Protein AF-A0A7W1N6S9-F1 (afdb_monomer_lite)

Sequence (145 aa):
MLAAGAATRYGGPKQVELLPAVLDALGRSQIAEVVVVAGAHPLEVTASGARLIQCAAWADGPGASLRCGLAALGEEISHALIVLADGPTLDPRAVDRLLDRAADGPVLAASYDGVRSHPVLLARSAWAAVPDEGGRAFEAELVDC

pLDDT: mean 89.79, std 9.09, range [53.91, 97.81]

Foldseek 3Di:
DEQADQCVVPPDSLLQVQQVLVLVQQVPAPDQAAEYEYHNDDHDDPDPRYHYDYQPCPVLAQLSSLLVRVVPDDPPDFKDWDDYSNCSVDHNVQVRQCVVCVVVDQWAFEDEPNHTDDGIMGGPVCSVVADSNGPVPDDHHYDYD

Radius of gyration: 14.04 Å; chains: 1; bounding box: 36×30×37 Å

Secondary structure (DSSP, 8-state):
-B--S--TTTTS-HHHHHHHHHHHHHHTSS-S-EEEEE-SS-----STTEEEEE-GGGGG-HHHHHHHHHHTS-TT--EEEE-BTT-TT--HHHHHHHHHTTTS-SEEEEEETTEEEEEEEEEHHHHTT--TT-GGGS--EEEE-

Structure (mmCIF, N/CA/C/O backbone):
data_AF-A0A7W1N6S9-F1
#
_entry.id   AF-A0A7W1N6S9-F1
#
loop_
_atom_site.group_PDB
_atom_site.id
_atom_site.type_symbol
_atom_site.label_atom_id
_atom_site.label_alt_id
_atom_site.label_comp_id
_atom_site.label_asym_id
_atom_site.label_entity_id
_atom_site.label_seq_id
_atom_site.pdbx_PDB_ins_code
_atom_site.Cartn_x
_atom_site.Cartn_y
_atom_site.Cartn_z
_atom_site.occupancy
_atom_site.B_iso_or_equiv
_atom_site.auth_seq_id
_atom_site.auth_comp_id
_atom_site.auth_asym_id
_atom_site.auth_atom_id
_atom_site.pdbx_PDB_model_num
ATOM 1 N N . MET A 1 1 ? 2.403 2.134 -1.609 1.00 79.44 1 MET A N 1
ATOM 2 C CA . MET A 1 1 ? 2.108 1.659 -2.979 1.00 79.44 1 MET A CA 1
ATOM 3 C C . MET A 1 1 ? 3.171 0.674 -3.441 1.00 79.44 1 MET A C 1
ATOM 5 O O . MET A 1 1 ? 4.356 0.971 -3.329 1.00 79.44 1 MET A O 1
ATOM 9 N N . LEU A 1 2 ? 2.761 -0.481 -3.969 1.00 80.69 2 LEU A N 1
ATOM 10 C CA . LEU A 1 2 ? 3.670 -1.504 -4.491 1.00 80.69 2 LEU A CA 1
ATOM 11 C C . LEU A 1 2 ? 3.771 -1.406 -6.016 1.00 80.69 2 LEU A C 1
ATOM 13 O O . LEU A 1 2 ? 2.768 -1.541 -6.716 1.00 80.69 2 LEU A O 1
ATOM 17 N N . ALA A 1 3 ? 4.988 -1.194 -6.516 1.00 75.56 3 ALA A N 1
ATOM 18 C CA . ALA A 1 3 ? 5.297 -1.088 -7.942 1.00 75.56 3 ALA A CA 1
ATOM 19 C C . ALA A 1 3 ? 6.458 -2.008 -8.371 1.00 75.56 3 ALA A C 1
ATOM 21 O O . ALA A 1 3 ? 6.901 -1.962 -9.514 1.00 75.56 3 ALA A O 1
ATOM 22 N N . ALA A 1 4 ? 6.943 -2.867 -7.474 1.00 67.38 4 ALA A N 1
ATOM 23 C CA . ALA A 1 4 ? 8.230 -3.544 -7.611 1.00 67.38 4 ALA A CA 1
ATOM 24 C C . ALA A 1 4 ? 8.266 -4.731 -8.598 1.00 67.38 4 ALA A C 1
ATOM 26 O O . ALA A 1 4 ? 9.344 -5.239 -8.901 1.00 67.38 4 ALA A O 1
ATOM 27 N N . GLY A 1 5 ? 7.111 -5.185 -9.098 1.00 72.81 5 GLY A N 1
ATOM 28 C CA . GLY A 1 5 ? 7.008 -6.375 -9.948 1.00 72.81 5 GLY A CA 1
ATOM 29 C C . GLY A 1 5 ? 7.612 -6.216 -11.351 1.00 72.81 5 GLY A C 1
ATOM 30 O O . GLY A 1 5 ? 7.589 -5.143 -11.947 1.00 72.81 5 GLY A O 1
ATOM 31 N N . ALA A 1 6 ? 8.079 -7.323 -11.933 1.00 69.94 6 ALA A N 1
ATOM 32 C CA . ALA A 1 6 ? 8.751 -7.333 -13.237 1.00 69.94 6 ALA A CA 1
ATOM 33 C C . ALA A 1 6 ? 7.840 -7.108 -14.463 1.00 69.94 6 ALA A C 1
ATOM 35 O O . ALA A 1 6 ? 8.353 -6.939 -15.566 1.00 69.94 6 ALA A O 1
ATOM 36 N N . ALA A 1 7 ? 6.509 -7.117 -14.292 1.00 69.62 7 ALA A N 1
ATOM 37 C CA . ALA A 1 7 ? 5.515 -6.930 -15.362 1.00 69.62 7 ALA A CA 1
ATOM 38 C C . ALA A 1 7 ? 5.696 -7.852 -16.595 1.00 69.62 7 ALA A C 1
ATOM 40 O O . ALA A 1 7 ? 5.284 -7.523 -17.704 1.00 69.62 7 ALA A O 1
ATOM 41 N N . THR A 1 8 ? 6.247 -9.054 -16.401 1.00 61.66 8 THR A N 1
ATOM 42 C CA . THR A 1 8 ? 6.678 -9.978 -17.474 1.00 61.66 8 THR A CA 1
ATOM 43 C C . THR A 1 8 ? 5.567 -10.441 -18.420 1.00 61.66 8 THR A C 1
ATOM 45 O O . THR A 1 8 ? 5.849 -10.833 -19.546 1.00 61.66 8 THR A O 1
ATOM 48 N N . ARG A 1 9 ? 4.298 -10.378 -17.996 1.00 63.72 9 ARG A N 1
ATOM 49 C CA . ARG A 1 9 ? 3.127 -10.720 -18.827 1.00 63.72 9 ARG A CA 1
ATOM 50 C C . ARG A 1 9 ? 2.588 -9.549 -19.655 1.00 63.72 9 ARG A C 1
ATOM 52 O O . ARG A 1 9 ? 1.716 -9.764 -20.485 1.00 63.72 9 ARG A O 1
ATOM 59 N N . TYR A 1 10 ? 3.061 -8.329 -19.404 1.00 53.91 10 TYR A N 1
ATOM 60 C CA . TYR A 1 10 ? 2.497 -7.093 -19.955 1.00 53.91 10 TYR A CA 1
ATOM 61 C C . TYR A 1 10 ? 3.348 -6.478 -21.079 1.00 53.91 10 TYR A C 1
ATOM 63 O O . TYR A 1 10 ? 3.008 -5.419 -21.589 1.00 53.91 10 TYR A O 1
ATOM 71 N N . GLY A 1 11 ? 4.457 -7.119 -21.467 1.00 57.19 11 GLY A N 1
ATOM 72 C CA . GLY A 1 11 ? 5.315 -6.658 -22.569 1.00 57.19 11 GLY A CA 1
ATOM 73 C C . GLY A 1 11 ? 6.159 -5.408 -22.275 1.00 57.19 11 GLY A C 1
ATOM 74 O O . GLY A 1 11 ? 6.946 -5.011 -23.126 1.00 57.19 11 GLY A O 1
ATOM 75 N N . GLY A 1 12 ? 6.039 -4.817 -21.080 1.00 64.88 12 GLY A N 1
ATOM 76 C CA . GLY A 1 12 ? 6.779 -3.633 -20.635 1.00 64.88 12 GLY A CA 1
ATOM 77 C C . GLY A 1 12 ? 6.441 -3.249 -19.185 1.00 64.88 12 GLY A C 1
ATOM 78 O O . GLY A 1 12 ? 5.535 -3.844 -18.588 1.00 64.88 12 GLY A O 1
ATOM 79 N N . PRO A 1 13 ? 7.160 -2.281 -18.583 1.00 72.81 13 PRO A N 1
ATOM 80 C CA . PRO A 1 13 ? 6.965 -1.872 -17.195 1.00 72.81 13 PRO A CA 1
ATOM 81 C C . PRO A 1 13 ? 5.698 -1.018 -17.048 1.00 72.81 13 PRO A C 1
ATOM 83 O O . PRO A 1 13 ? 5.768 0.204 -16.947 1.00 72.81 13 PRO A O 1
ATOM 86 N N . LYS A 1 14 ? 4.524 -1.660 -17.021 1.00 75.81 14 LYS A N 1
ATOM 87 C CA . LYS A 1 14 ? 3.207 -0.994 -16.936 1.00 75.81 14 LYS A CA 1
ATOM 88 C C . LYS A 1 14 ? 3.086 0.032 -15.802 1.00 75.81 14 LYS A C 1
ATOM 90 O O . LYS A 1 14 ? 2.292 0.960 -15.886 1.00 75.81 14 LYS A O 1
ATOM 95 N N . GLN A 1 15 ? 3.880 -0.116 -14.744 1.00 76.31 15 GLN A N 1
ATOM 96 C CA . GLN A 1 15 ? 3.932 0.827 -13.633 1.00 76.31 15 GLN A CA 1
ATOM 97 C C . GLN A 1 15 ? 4.397 2.217 -14.073 1.00 76.31 15 GLN A C 1
ATOM 99 O O . GLN A 1 15 ? 3.928 3.190 -13.506 1.00 76.31 15 GLN A O 1
ATOM 104 N N . VAL A 1 16 ? 5.263 2.334 -15.083 1.00 78.94 16 VAL A N 1
ATOM 105 C CA . VAL A 1 16 ? 5.720 3.638 -15.598 1.00 78.94 16 VAL A CA 1
ATOM 106 C C . VAL A 1 16 ? 4.544 4.450 -16.147 1.00 78.94 16 VAL A C 1
ATOM 108 O O . VAL A 1 16 ? 4.466 5.653 -15.919 1.00 78.94 16 VAL A O 1
ATOM 111 N N . GLU A 1 17 ? 3.602 3.792 -16.821 1.00 83.38 17 GLU A N 1
ATOM 112 C CA . GLU A 1 17 ? 2.447 4.452 -17.439 1.00 83.38 17 GLU A CA 1
ATOM 113 C C . GLU A 1 17 ? 1.299 4.688 -16.451 1.00 83.38 17 GLU A C 1
ATOM 115 O O . GLU A 1 17 ? 0.628 5.716 -16.508 1.00 83.38 17 GLU A O 1
ATOM 120 N N . LEU A 1 18 ? 1.056 3.737 -15.543 1.00 86.88 18 LEU A N 1
ATOM 121 C CA . LEU A 1 18 ? -0.132 3.739 -14.682 1.00 86.88 18 LEU A CA 1
ATOM 122 C C . LEU A 1 18 ? 0.076 4.479 -13.353 1.00 86.88 18 LEU A C 1
ATOM 124 O O . LEU A 1 18 ? -0.884 5.001 -12.782 1.00 86.88 18 LEU A O 1
ATOM 128 N N . LEU A 1 19 ? 1.321 4.574 -12.877 1.00 88.44 19 LEU A N 1
ATOM 129 C CA . LEU A 1 19 ? 1.666 5.202 -11.601 1.00 88.44 19 LEU A CA 1
ATOM 130 C C . LEU A 1 19 ? 1.156 6.648 -11.459 1.00 88.44 19 LEU A C 1
ATOM 132 O O . LEU A 1 19 ? 0.610 6.950 -10.396 1.00 88.44 19 LEU A O 1
ATOM 136 N N . PRO A 1 20 ? 1.256 7.539 -12.471 1.00 89.75 20 PRO A N 1
ATOM 137 C CA . PRO A 1 20 ? 0.751 8.906 -12.344 1.00 89.75 20 PRO A CA 1
ATOM 138 C C . PRO A 1 20 ? -0.745 8.981 -12.014 1.00 89.75 20 PRO A C 1
ATOM 140 O O . PRO A 1 20 ? -1.135 9.757 -11.146 1.00 89.75 20 PRO A O 1
ATOM 143 N N . ALA A 1 21 ? -1.579 8.143 -12.641 1.00 90.25 21 ALA A N 1
ATOM 144 C CA . ALA A 1 21 ? -3.021 8.125 -12.384 1.00 90.25 21 ALA A CA 1
ATOM 145 C C . ALA A 1 21 ? -3.347 7.641 -10.961 1.00 90.25 21 ALA A C 1
ATOM 147 O O . ALA A 1 21 ? -4.220 8.194 -10.293 1.00 90.25 21 ALA A O 1
ATOM 148 N N . VAL A 1 22 ? -2.610 6.640 -10.468 1.00 91.88 22 VAL A N 1
ATOM 149 C CA . VAL A 1 22 ? -2.762 6.140 -9.093 1.00 91.88 22 VAL A CA 1
ATOM 150 C C . VAL A 1 22 ? -2.321 7.194 -8.073 1.00 91.88 22 VAL A C 1
ATOM 152 O O . VAL A 1 22 ? -2.993 7.390 -7.063 1.00 91.88 22 VAL A O 1
ATOM 155 N N . LEU A 1 23 ? -1.218 7.902 -8.334 1.00 92.31 23 LEU A N 1
ATOM 156 C CA . LEU A 1 23 ? -0.747 8.995 -7.479 1.00 92.31 23 LEU A CA 1
ATOM 157 C C . LEU A 1 23 ? -1.737 10.164 -7.437 1.00 92.31 23 LEU A C 1
ATOM 159 O O . LEU A 1 23 ? -1.991 10.689 -6.357 1.00 92.31 23 LEU A O 1
ATOM 163 N N . ASP A 1 24 ? -2.334 10.533 -8.573 1.00 92.19 24 ASP A N 1
ATOM 164 C CA . ASP A 1 24 ? -3.386 11.555 -8.633 1.00 92.19 24 ASP A CA 1
ATOM 165 C C . ASP A 1 24 ? -4.640 11.143 -7.842 1.00 92.19 24 ASP A C 1
ATOM 167 O O . ASP A 1 24 ? -5.227 11.948 -7.120 1.00 92.19 24 ASP A O 1
ATOM 171 N N . ALA A 1 25 ? -5.045 9.871 -7.909 1.00 93.00 25 ALA A N 1
ATOM 172 C CA . ALA A 1 25 ? -6.121 9.354 -7.064 1.00 93.00 25 ALA A CA 1
ATOM 173 C C . ALA A 1 25 ? -5.789 9.462 -5.567 1.00 93.00 25 ALA A C 1
ATOM 175 O O . ALA A 1 25 ? -6.593 9.981 -4.796 1.00 93.00 25 ALA A O 1
ATOM 176 N N . LEU A 1 26 ? -4.588 9.053 -5.157 1.00 93.56 26 LEU A N 1
ATOM 177 C CA . LEU A 1 26 ? -4.155 9.174 -3.764 1.00 93.56 26 LEU A CA 1
ATOM 178 C C . LEU A 1 26 ? -4.084 10.633 -3.294 1.00 93.56 26 LEU A C 1
ATOM 180 O O . LEU A 1 26 ? -4.516 10.923 -2.183 1.00 93.56 26 LEU A O 1
ATOM 184 N N . GLY A 1 27 ? -3.617 11.557 -4.137 1.00 92.94 27 GLY A N 1
ATOM 185 C CA . GLY A 1 27 ? -3.554 12.988 -3.817 1.00 92.94 27 GLY A CA 1
ATOM 186 C C . GLY A 1 27 ? -4.919 13.656 -3.607 1.00 92.94 27 GLY A C 1
ATOM 187 O O . GLY A 1 27 ? -4.984 14.759 -3.073 1.00 92.94 27 GLY A O 1
ATOM 188 N N . ARG A 1 28 ? -6.012 12.990 -4.003 1.00 94.00 28 ARG A N 1
ATOM 189 C CA . ARG A 1 28 ? -7.403 13.425 -3.790 1.00 94.00 28 ARG A CA 1
ATOM 190 C C . ARG A 1 28 ? -8.073 12.748 -2.587 1.00 94.00 28 ARG A C 1
ATOM 192 O O . ARG A 1 28 ? -9.274 12.922 -2.407 1.00 94.00 28 ARG A O 1
ATOM 199 N N . SER A 1 29 ? -7.322 11.971 -1.807 1.00 94.62 29 SER A N 1
ATOM 200 C CA . SER A 1 29 ? -7.784 11.273 -0.599 1.00 94.62 29 SER A CA 1
ATOM 201 C C . SER A 1 29 ? -7.184 11.887 0.670 1.00 94.62 29 SER A C 1
ATOM 203 O O . SER A 1 29 ? -6.336 12.776 0.603 1.00 94.62 29 SER A O 1
ATOM 205 N N . GLN A 1 30 ? -7.575 11.374 1.835 1.00 94.06 30 GLN A N 1
ATOM 206 C CA . GLN A 1 30 ? -7.057 11.776 3.147 1.00 94.06 30 GLN A CA 1
ATOM 207 C C . GLN A 1 30 ? -5.668 11.187 3.482 1.00 94.06 30 GLN A C 1
ATOM 209 O O . GLN A 1 30 ? -5.215 11.276 4.625 1.00 94.06 30 GLN A O 1
ATOM 214 N N . ILE A 1 31 ? -4.979 10.553 2.524 1.00 93.12 31 ILE A N 1
ATOM 215 C CA . ILE A 1 31 ? -3.676 9.927 2.772 1.00 93.12 31 ILE A CA 1
ATOM 216 C C . ILE A 1 31 ? -2.605 10.976 3.118 1.00 93.12 31 ILE A C 1
ATOM 218 O O . ILE A 1 31 ? -2.431 11.973 2.422 1.00 93.12 31 ILE A O 1
ATOM 222 N N . ALA A 1 32 ? -1.864 10.739 4.203 1.00 89.88 32 ALA A N 1
ATOM 223 C CA . ALA A 1 32 ? -0.880 11.696 4.7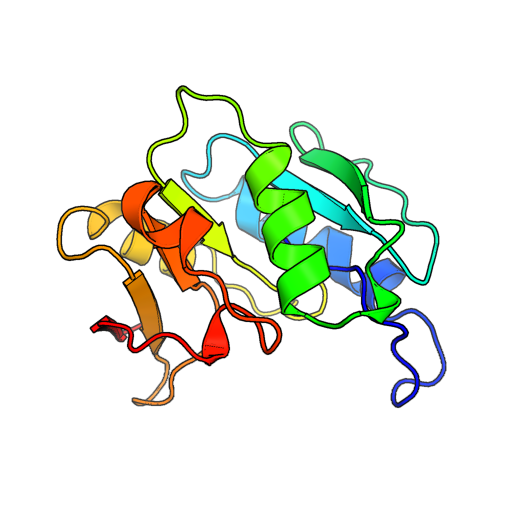10 1.00 89.88 32 ALA A CA 1
ATOM 224 C C . ALA A 1 32 ? 0.463 11.644 3.962 1.00 89.88 32 ALA A C 1
ATOM 226 O O . ALA A 1 32 ? 1.066 12.678 3.683 1.00 89.88 32 ALA A O 1
ATOM 227 N N . GLU A 1 33 ? 0.939 10.440 3.637 1.00 92.12 33 GLU A N 1
ATOM 228 C CA . GLU A 1 33 ? 2.166 10.230 2.870 1.00 92.12 33 GLU A CA 1
ATOM 229 C C . GLU A 1 33 ? 2.001 9.069 1.888 1.00 92.12 33 GLU A C 1
ATOM 231 O O . GLU A 1 33 ? 1.247 8.121 2.128 1.00 92.12 33 GLU A O 1
ATOM 236 N N . VAL A 1 34 ? 2.746 9.114 0.782 1.00 94.94 34 VAL A N 1
ATOM 237 C CA . VAL A 1 34 ? 2.781 8.017 -0.188 1.00 94.94 34 VAL A CA 1
ATOM 238 C C . VAL A 1 34 ? 4.210 7.524 -0.351 1.00 94.94 34 VAL A C 1
ATOM 240 O O . VAL A 1 34 ? 5.073 8.237 -0.850 1.00 94.94 34 VAL A O 1
ATOM 243 N N . VAL A 1 35 ? 4.456 6.260 -0.006 1.00 95.69 35 VAL A N 1
ATOM 244 C CA . VAL A 1 35 ? 5.706 5.567 -0.348 1.00 95.69 35 VAL A CA 1
ATOM 245 C C . VAL A 1 35 ? 5.477 4.677 -1.568 1.00 95.69 35 VAL A C 1
ATOM 247 O O . VAL A 1 35 ? 4.620 3.786 -1.552 1.00 95.69 35 VAL A O 1
ATOM 250 N N . VAL A 1 36 ? 6.240 4.912 -2.634 1.00 95.19 36 VAL A N 1
ATOM 251 C CA . VAL A 1 36 ? 6.274 4.091 -3.849 1.00 95.19 36 VAL A CA 1
ATOM 252 C C . VAL A 1 36 ? 7.458 3.140 -3.755 1.00 95.19 36 VAL A C 1
ATOM 254 O O . VAL A 1 36 ? 8.605 3.575 -3.684 1.00 95.19 36 VAL A O 1
ATOM 257 N N . VAL A 1 37 ? 7.186 1.837 -3.771 1.00 95.19 37 VAL A N 1
ATOM 258 C CA . VAL A 1 37 ? 8.228 0.804 -3.740 1.00 95.19 37 VAL A CA 1
ATOM 259 C C . VAL A 1 37 ? 8.524 0.332 -5.158 1.00 95.19 37 VAL A C 1
ATOM 261 O O . VAL A 1 37 ? 7.710 -0.375 -5.757 1.00 95.19 37 VAL A O 1
ATOM 264 N N . ALA A 1 38 ? 9.687 0.709 -5.680 1.00 92.81 38 ALA A N 1
ATOM 265 C CA . ALA A 1 38 ? 10.228 0.219 -6.942 1.00 92.81 38 ALA A CA 1
ATOM 266 C C . ALA A 1 38 ? 11.131 -1.008 -6.734 1.00 92.81 38 ALA A C 1
ATOM 268 O O . ALA A 1 38 ? 11.594 -1.281 -5.626 1.00 92.81 38 ALA A O 1
ATOM 269 N N . GLY A 1 39 ? 11.363 -1.755 -7.810 1.00 91.31 39 GLY A N 1
ATOM 270 C CA . GLY A 1 39 ? 12.132 -2.999 -7.791 1.00 91.31 39 GLY A CA 1
ATOM 271 C C . GLY A 1 39 ? 12.695 -3.306 -9.169 1.00 91.31 39 GLY A C 1
ATOM 272 O O . GLY A 1 39 ? 13.720 -2.757 -9.552 1.00 91.31 39 GLY A O 1
ATOM 273 N N . ALA A 1 40 ? 12.004 -4.151 -9.934 1.00 86.62 40 ALA A N 1
ATOM 274 C CA . ALA A 1 40 ? 12.488 -4.644 -11.225 1.00 86.62 40 ALA A CA 1
ATOM 275 C C . ALA A 1 40 ? 12.826 -3.557 -12.262 1.00 86.62 40 ALA A C 1
ATOM 277 O O . ALA A 1 40 ? 13.660 -3.789 -13.134 1.00 86.62 40 ALA A O 1
ATOM 278 N N . HIS A 1 41 ? 12.175 -2.396 -12.180 1.00 84.81 41 HIS A N 1
ATOM 279 C CA . HIS A 1 41 ? 12.339 -1.299 -13.129 1.00 84.81 41 HIS A CA 1
ATOM 280 C C . HIS A 1 41 ? 12.553 0.023 -12.389 1.00 84.81 41 HIS A C 1
ATOM 282 O O . HIS A 1 41 ? 11.923 0.238 -11.344 1.00 84.81 41 HIS A O 1
ATOM 288 N N . PRO A 1 42 ? 13.400 0.924 -12.920 1.00 82.12 42 PRO A N 1
ATOM 289 C CA . PRO A 1 42 ? 13.477 2.285 -12.415 1.00 82.12 42 PRO A CA 1
ATOM 290 C C . PRO A 1 42 ? 12.137 2.989 -12.645 1.00 82.12 42 PRO A C 1
ATOM 292 O O . PRO A 1 42 ? 11.490 2.798 -13.674 1.00 82.12 42 PRO A O 1
ATOM 295 N N . LEU A 1 43 ? 11.727 3.800 -11.675 1.00 86.00 43 LEU A N 1
ATOM 296 C CA . LEU A 1 43 ? 10.527 4.627 -11.751 1.00 86.00 43 LEU A CA 1
ATOM 297 C C . LEU A 1 43 ? 10.918 6.071 -11.468 1.00 86.00 43 LEU A C 1
ATOM 299 O O . LEU A 1 43 ? 11.840 6.325 -10.694 1.00 86.00 43 LEU A O 1
ATOM 303 N N . GLU A 1 44 ? 10.176 7.002 -12.049 1.00 84.38 44 GLU A N 1
ATOM 304 C CA . GLU A 1 44 ? 10.236 8.410 -11.685 1.00 84.38 44 GLU A CA 1
ATOM 305 C C . GLU A 1 44 ? 8.924 8.795 -11.009 1.00 84.38 44 GLU A C 1
ATOM 307 O O . GLU A 1 44 ? 7.837 8.442 -11.466 1.00 84.38 44 GLU A O 1
ATOM 312 N N . VAL A 1 45 ? 9.032 9.499 -9.885 1.00 83.38 45 VAL A N 1
ATOM 313 C CA . VAL A 1 45 ? 7.888 10.007 -9.131 1.00 83.38 45 VAL A CA 1
ATOM 314 C C . VAL A 1 45 ? 8.028 11.517 -9.080 1.00 83.38 45 VAL A C 1
ATOM 316 O O . VAL A 1 45 ? 8.905 12.042 -8.401 1.00 83.38 45 VAL A O 1
ATOM 319 N N . THR A 1 46 ? 7.178 12.209 -9.833 1.00 73.56 46 THR A N 1
ATOM 320 C CA . THR A 1 46 ? 7.169 13.677 -9.929 1.00 73.56 46 THR A CA 1
ATOM 321 C C . THR A 1 46 ? 6.041 14.314 -9.117 1.00 73.56 46 THR A C 1
ATOM 323 O O . THR A 1 46 ? 6.018 15.531 -8.946 1.00 73.56 46 THR A O 1
ATOM 326 N N . ALA A 1 47 ? 5.115 13.505 -8.591 1.00 73.06 47 ALA A N 1
ATOM 327 C CA . ALA A 1 47 ? 4.018 13.976 -7.757 1.00 73.06 47 ALA A CA 1
ATOM 328 C C . ALA A 1 47 ? 4.532 14.466 -6.393 1.00 73.06 47 ALA A C 1
ATOM 330 O O . ALA A 1 47 ? 5.263 13.760 -5.694 1.00 73.06 47 ALA A O 1
ATOM 331 N N . SER A 1 48 ? 4.112 15.668 -5.995 1.00 66.69 48 SER A N 1
ATOM 332 C CA . SER A 1 48 ? 4.428 16.235 -4.683 1.00 66.69 48 SER A CA 1
ATOM 333 C C . SER A 1 48 ? 3.874 15.354 -3.561 1.00 66.69 48 SER A C 1
ATOM 335 O O . SER A 1 48 ? 2.697 15.006 -3.583 1.00 66.69 48 SER A O 1
ATOM 337 N N . GLY A 1 49 ? 4.703 15.025 -2.567 1.00 75.94 49 GLY A N 1
ATOM 338 C CA . GLY A 1 49 ? 4.289 14.245 -1.391 1.00 75.94 49 GLY A CA 1
ATOM 339 C C . GLY A 1 49 ? 4.437 12.725 -1.526 1.00 75.94 49 GLY A C 1
ATOM 340 O O . GLY A 1 49 ? 4.202 12.006 -0.556 1.00 75.94 49 GLY A O 1
ATOM 341 N N . ALA A 1 50 ? 4.881 12.227 -2.685 1.00 90.56 50 ALA A N 1
ATOM 342 C CA . ALA A 1 50 ? 5.236 10.824 -2.860 1.00 90.56 50 ALA A CA 1
ATOM 343 C C . ALA A 1 50 ? 6.758 10.615 -2.800 1.00 90.56 50 ALA A C 1
ATOM 345 O O . ALA A 1 50 ? 7.531 11.319 -3.449 1.00 90.56 50 ALA A O 1
ATOM 346 N N . ARG A 1 51 ? 7.196 9.618 -2.028 1.00 93.19 51 ARG A N 1
ATOM 347 C CA . ARG A 1 51 ? 8.598 9.225 -1.863 1.00 93.19 51 ARG A CA 1
ATOM 348 C C . ARG A 1 51 ? 8.851 7.895 -2.555 1.00 93.19 51 ARG A C 1
ATOM 350 O O . ARG A 1 51 ? 8.177 6.906 -2.280 1.00 93.19 51 ARG A O 1
ATOM 357 N N . LEU A 1 52 ? 9.852 7.863 -3.425 1.00 93.81 52 LEU A N 1
ATOM 358 C CA . LEU A 1 52 ? 10.301 6.647 -4.091 1.00 93.81 52 LEU A CA 1
ATOM 359 C C . LEU A 1 52 ? 11.369 5.936 -3.253 1.00 93.81 52 LEU A C 1
ATOM 361 O O . LEU A 1 52 ? 12.346 6.559 -2.842 1.00 93.81 52 LEU A O 1
ATOM 365 N N . ILE A 1 53 ? 11.212 4.629 -3.055 1.00 95.44 53 ILE A N 1
ATOM 366 C CA . ILE A 1 53 ? 12.247 3.757 -2.488 1.00 95.44 53 ILE A CA 1
ATOM 367 C C . ILE A 1 53 ? 12.543 2.589 -3.432 1.00 95.44 53 ILE A C 1
ATOM 369 O O . ILE A 1 53 ? 11.684 2.168 -4.208 1.00 95.44 53 ILE A O 1
ATOM 373 N N . GLN A 1 54 ? 13.754 2.044 -3.339 1.00 94.69 54 GLN A N 1
ATOM 374 C CA . GLN A 1 54 ? 14.175 0.848 -4.069 1.00 94.69 54 GLN A CA 1
ATOM 375 C C . GLN A 1 54 ? 14.183 -0.359 -3.127 1.00 94.69 54 GLN A C 1
ATOM 377 O O . GLN A 1 54 ? 14.855 -0.339 -2.096 1.00 94.69 54 GLN A O 1
ATOM 382 N N . CYS A 1 55 ? 13.471 -1.423 -3.491 1.00 95.69 55 CYS A N 1
ATOM 383 C CA . CYS A 1 55 ? 13.523 -2.704 -2.799 1.00 95.69 55 CYS A CA 1
ATOM 384 C C . CYS A 1 55 ? 14.462 -3.652 -3.545 1.00 95.69 55 CYS A C 1
ATOM 386 O O . CYS A 1 55 ? 14.085 -4.221 -4.565 1.00 95.69 55 CYS A O 1
ATOM 388 N N . ALA A 1 56 ? 15.677 -3.859 -3.033 1.00 93.69 56 ALA A N 1
ATOM 389 C CA . ALA A 1 56 ? 16.623 -4.806 -3.634 1.00 93.69 56 ALA A CA 1
ATOM 390 C C . ALA A 1 56 ? 16.110 -6.259 -3.589 1.00 93.69 56 ALA A C 1
ATOM 392 O O . ALA A 1 56 ? 16.323 -7.022 -4.525 1.00 93.69 56 ALA A O 1
ATOM 393 N N . ALA A 1 57 ? 15.378 -6.611 -2.528 1.00 93.12 57 ALA A N 1
ATOM 394 C CA . ALA A 1 57 ? 14.807 -7.937 -2.297 1.00 93.12 57 ALA A CA 1
ATOM 395 C C . ALA A 1 57 ? 13.472 -8.172 -3.034 1.00 93.12 57 ALA A C 1
ATOM 397 O O . ALA A 1 57 ? 12.740 -9.100 -2.707 1.00 93.12 57 ALA A O 1
ATOM 398 N N . TRP A 1 58 ? 13.106 -7.339 -4.019 1.00 91.25 58 TRP A N 1
ATOM 399 C CA . TRP A 1 58 ? 11.808 -7.456 -4.699 1.00 91.25 58 TRP A CA 1
ATOM 400 C C . TRP A 1 58 ? 11.583 -8.838 -5.329 1.00 91.25 58 TRP A C 1
ATOM 402 O O . TRP A 1 58 ? 10.444 -9.303 -5.415 1.00 91.25 58 TRP A O 1
ATOM 412 N N . ALA A 1 59 ? 12.669 -9.481 -5.767 1.00 90.06 59 ALA A N 1
ATOM 413 C CA . ALA A 1 59 ? 12.654 -10.780 -6.426 1.00 90.06 59 ALA A CA 1
ATOM 414 C C . ALA A 1 59 ? 12.252 -11.927 -5.483 1.00 90.06 59 ALA A C 1
ATOM 416 O O . ALA A 1 59 ? 11.785 -12.956 -5.967 1.00 90.06 59 ALA A O 1
ATOM 417 N N . ASP A 1 60 ? 12.351 -11.726 -4.165 1.00 90.62 60 ASP A N 1
ATOM 418 C CA . ASP A 1 60 ? 11.943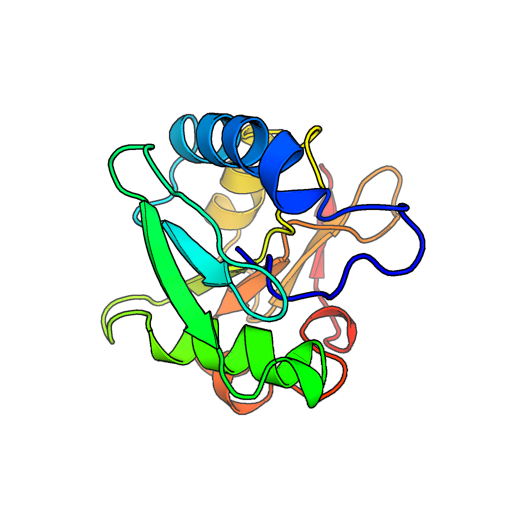 -12.707 -3.152 1.00 90.62 60 ASP A CA 1
ATOM 419 C C . ASP A 1 60 ? 10.412 -12.802 -3.025 1.00 90.62 60 ASP A C 1
ATOM 421 O O . ASP A 1 60 ? 9.887 -13.707 -2.382 1.00 90.62 60 ASP A O 1
ATOM 425 N N . GLY A 1 61 ? 9.676 -11.883 -3.660 1.00 89.44 61 GLY A N 1
ATOM 426 C CA . GLY A 1 61 ? 8.228 -11.951 -3.813 1.00 89.44 61 GLY A CA 1
ATOM 427 C C . GLY A 1 61 ? 7.475 -10.714 -3.313 1.00 89.44 61 GLY A C 1
ATOM 428 O O . GLY A 1 61 ? 8.066 -9.725 -2.858 1.00 89.44 61 GLY A O 1
ATOM 429 N N . PRO A 1 62 ? 6.129 -10.739 -3.397 1.00 89.19 62 PRO A N 1
ATOM 430 C CA . PRO A 1 62 ? 5.285 -9.608 -3.015 1.00 89.19 62 PRO A CA 1
ATOM 431 C C . PRO A 1 62 ? 5.447 -9.197 -1.545 1.00 89.19 62 PRO A C 1
ATOM 433 O O . PRO A 1 62 ? 5.421 -8.003 -1.240 1.00 89.19 62 PRO A O 1
ATOM 436 N N . GLY A 1 63 ? 5.656 -10.160 -0.643 1.00 93.69 63 GLY A N 1
ATOM 437 C CA . GLY A 1 63 ? 5.898 -9.916 0.776 1.00 93.69 63 GLY A CA 1
ATOM 438 C C . GLY A 1 63 ? 7.177 -9.132 1.044 1.00 93.69 63 GLY A C 1
ATOM 439 O O . GLY A 1 63 ? 7.160 -8.200 1.845 1.00 93.69 63 GLY A O 1
ATOM 440 N N . ALA A 1 64 ? 8.263 -9.421 0.323 1.00 94.88 64 ALA A N 1
ATOM 441 C CA . ALA A 1 64 ? 9.529 -8.706 0.479 1.00 94.88 64 ALA A CA 1
ATOM 442 C C . ALA A 1 64 ? 9.400 -7.222 0.103 1.00 94.88 64 ALA A C 1
ATOM 444 O O . ALA A 1 64 ? 9.829 -6.342 0.853 1.00 94.88 64 ALA A O 1
ATOM 445 N N . SER A 1 65 ? 8.719 -6.936 -1.010 1.00 94.81 65 SER A N 1
ATOM 446 C CA . SER A 1 65 ? 8.447 -5.558 -1.438 1.00 94.81 65 SER A CA 1
ATOM 447 C C . SER A 1 65 ? 7.504 -4.831 -0.474 1.00 94.81 65 SER A C 1
ATOM 449 O O . SER A 1 65 ? 7.709 -3.653 -0.181 1.00 94.81 65 SER A O 1
ATOM 451 N N . LEU A 1 66 ? 6.495 -5.527 0.062 1.00 95.75 66 LEU A N 1
ATOM 452 C CA . LEU A 1 66 ? 5.596 -4.971 1.071 1.00 95.75 66 LEU A CA 1
ATOM 453 C C . LEU A 1 66 ? 6.336 -4.629 2.367 1.00 95.75 66 LEU A C 1
ATOM 455 O O . LEU A 1 66 ? 6.247 -3.493 2.824 1.00 95.75 66 LEU A O 1
ATOM 459 N N . ARG A 1 67 ? 7.118 -5.562 2.921 1.00 96.75 67 ARG A N 1
ATOM 460 C CA . ARG A 1 67 ? 7.928 -5.322 4.126 1.00 96.75 67 ARG A CA 1
ATOM 461 C 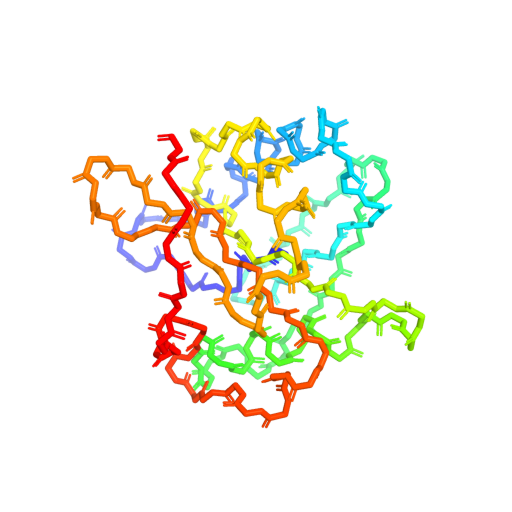C . ARG A 1 67 ? 8.918 -4.176 3.928 1.00 96.75 67 ARG A C 1
ATOM 463 O O . ARG A 1 67 ? 9.060 -3.350 4.821 1.00 96.75 67 ARG A O 1
ATOM 470 N N . CYS A 1 68 ? 9.543 -4.075 2.753 1.00 96.50 68 CYS A N 1
ATOM 471 C CA . CYS A 1 68 ? 10.413 -2.949 2.412 1.00 96.50 68 CYS A CA 1
ATOM 472 C C . CYS A 1 68 ? 9.670 -1.603 2.446 1.00 96.50 68 CYS A C 1
ATOM 474 O O . CYS A 1 68 ? 10.175 -0.644 3.025 1.00 96.50 68 CYS A O 1
ATOM 476 N N . GLY A 1 69 ? 8.457 -1.543 1.888 1.00 96.06 69 GLY A N 1
ATOM 477 C CA . GLY A 1 69 ? 7.605 -0.354 1.959 1.00 96.06 69 GLY A CA 1
ATOM 478 C C . GLY A 1 69 ? 7.202 0.016 3.384 1.00 96.06 69 GLY A C 1
ATOM 479 O O . GLY A 1 69 ? 7.309 1.178 3.760 1.00 96.06 69 GLY A O 1
ATOM 480 N N . LEU A 1 70 ? 6.783 -0.967 4.185 1.00 96.50 70 LEU A N 1
ATOM 481 C CA . LEU A 1 70 ? 6.385 -0.752 5.580 1.00 96.50 70 LEU A CA 1
ATOM 482 C C . LEU A 1 70 ? 7.556 -0.273 6.446 1.00 96.50 70 LEU A C 1
ATOM 484 O O . LEU A 1 70 ? 7.384 0.629 7.257 1.00 96.50 70 LEU A O 1
ATOM 488 N N . ALA A 1 71 ? 8.756 -0.820 6.236 1.00 96.12 71 ALA A N 1
ATOM 489 C CA . ALA A 1 71 ? 9.963 -0.414 6.956 1.00 96.12 71 ALA A CA 1
ATOM 490 C C . ALA A 1 71 ? 10.422 1.021 6.633 1.00 96.12 71 ALA A C 1
ATOM 492 O O . ALA A 1 71 ? 11.212 1.589 7.380 1.00 96.12 71 ALA A O 1
ATOM 493 N N . ALA A 1 72 ? 9.955 1.607 5.526 1.00 95.94 72 ALA A N 1
ATOM 494 C CA . ALA A 1 72 ? 10.268 2.986 5.159 1.00 95.94 72 ALA A CA 1
ATOM 495 C C . ALA A 1 72 ? 9.324 4.024 5.796 1.00 95.94 72 ALA A C 1
ATOM 497 O O . ALA A 1 72 ? 9.623 5.222 5.732 1.00 95.94 72 ALA A O 1
ATOM 498 N N . LEU A 1 73 ? 8.197 3.587 6.368 1.00 95.19 73 LEU A N 1
ATOM 499 C CA . LEU A 1 73 ? 7.251 4.450 7.079 1.00 95.19 73 LEU A CA 1
ATOM 500 C C . LEU A 1 73 ? 7.811 4.817 8.460 1.00 95.19 73 LEU A C 1
ATOM 502 O O . LEU A 1 73 ? 8.426 3.981 9.126 1.00 95.19 73 LEU A O 1
ATOM 506 N N . GLY A 1 74 ? 7.588 6.061 8.891 1.00 93.19 74 GLY A N 1
ATOM 507 C CA . GLY A 1 74 ? 8.015 6.545 10.208 1.00 93.19 74 GLY A CA 1
ATOM 508 C C . GLY A 1 74 ? 7.285 5.834 11.349 1.00 93.19 74 GLY A C 1
ATOM 509 O O . GLY A 1 74 ? 6.244 5.217 11.133 1.00 93.19 74 GLY A O 1
ATOM 510 N N . GLU A 1 75 ?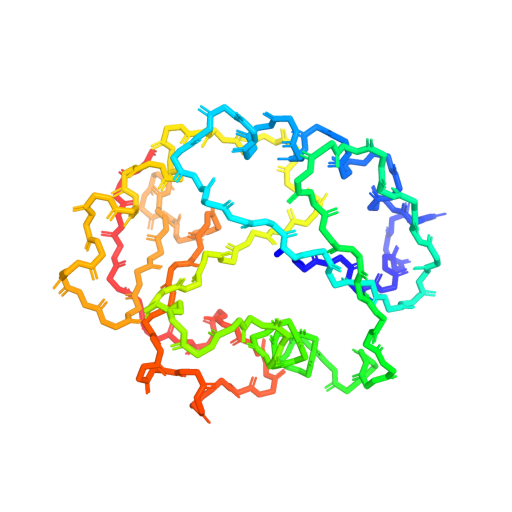 7.824 5.868 12.570 1.00 93.00 75 GLU A N 1
ATOM 511 C CA . GLU A 1 75 ? 7.246 5.188 13.745 1.00 93.00 75 GLU A CA 1
ATOM 512 C C . GLU A 1 75 ? 5.868 5.740 14.153 1.00 93.00 75 GLU A C 1
ATOM 514 O O . GLU A 1 75 ? 5.051 5.014 14.717 1.00 93.00 75 GLU A O 1
ATOM 519 N N . GLU A 1 76 ? 5.582 6.992 13.805 1.00 94.25 76 GLU A N 1
ATOM 520 C CA . GLU A 1 76 ? 4.323 7.698 14.042 1.00 94.25 76 GLU A CA 1
ATOM 521 C C . GLU A 1 76 ? 3.139 7.136 13.239 1.00 94.25 76 GLU A C 1
ATOM 523 O O . GLU A 1 76 ? 1.979 7.359 13.592 1.00 94.25 76 GLU A O 1
ATOM 528 N N . ILE A 1 77 ? 3.409 6.387 12.167 1.00 95.75 77 ILE A N 1
ATOM 529 C CA . ILE A 1 77 ? 2.373 5.875 11.271 1.00 95.75 77 ILE A CA 1
ATOM 530 C C . ILE A 1 77 ? 1.662 4.680 11.908 1.00 95.75 77 ILE A C 1
ATOM 532 O O . ILE A 1 77 ? 2.230 3.603 12.051 1.00 95.75 77 ILE A O 1
ATOM 536 N N . SER A 1 78 ? 0.398 4.817 12.287 1.00 95.94 78 SER A N 1
ATOM 537 C CA . SER A 1 78 ? -0.342 3.717 12.922 1.00 95.94 78 SER A CA 1
ATOM 538 C C . SER A 1 78 ? -0.888 2.690 11.924 1.00 95.94 78 SER A C 1
ATOM 540 O O . SER A 1 78 ? -1.063 1.527 12.287 1.00 95.94 78 SER A O 1
ATOM 542 N N . HIS A 1 79 ? -1.132 3.101 10.675 1.00 97.12 79 HIS A N 1
ATOM 543 C CA . HIS A 1 79 ? -1.733 2.276 9.628 1.00 97.12 79 HIS A CA 1
ATOM 544 C C . HIS A 1 79 ? -1.082 2.548 8.273 1.00 97.12 79 HIS A C 1
ATOM 546 O O . HIS A 1 79 ? -0.750 3.684 7.949 1.00 97.12 79 HIS A O 1
ATOM 552 N N . ALA A 1 80 ? -0.941 1.506 7.460 1.00 96.88 80 ALA A N 1
ATOM 553 C CA . ALA A 1 80 ? -0.472 1.603 6.087 1.00 96.88 80 ALA A CA 1
ATOM 554 C C . ALA A 1 80 ? -1.572 1.148 5.129 1.00 96.88 80 ALA A C 1
ATOM 556 O O . ALA A 1 80 ? -2.119 0.058 5.287 1.00 96.88 80 ALA A O 1
ATOM 557 N N . LEU A 1 81 ? -1.854 1.952 4.105 1.00 96.12 81 LEU A N 1
ATOM 558 C CA . LEU A 1 81 ? -2.735 1.565 3.009 1.00 96.12 81 LEU A CA 1
ATOM 559 C C . LEU A 1 81 ? -1.909 1.047 1.827 1.00 96.12 81 LEU A C 1
ATOM 561 O O . LEU A 1 81 ? -1.056 1.736 1.259 1.00 96.12 81 LEU A O 1
ATOM 565 N N . ILE A 1 82 ? -2.167 -0.191 1.442 1.00 95.38 82 ILE A N 1
ATOM 566 C CA . ILE A 1 82 ? -1.507 -0.871 0.344 1.00 95.38 82 ILE A CA 1
ATOM 567 C C . ILE A 1 82 ? -2.383 -0.688 -0.888 1.00 95.38 82 ILE A C 1
ATOM 569 O O . ILE A 1 82 ? -3.544 -1.088 -0.915 1.00 95.38 82 ILE A O 1
ATOM 573 N N . VAL A 1 83 ? -1.789 -0.111 -1.927 1.00 93.31 83 VAL A N 1
ATOM 574 C CA . VAL A 1 83 ? -2.346 -0.011 -3.279 1.00 93.31 83 VAL A CA 1
ATOM 575 C C . VAL A 1 83 ? -1.319 -0.522 -4.279 1.00 93.31 83 VAL A C 1
ATOM 577 O O . VAL A 1 83 ? -0.108 -0.434 -4.030 1.00 93.31 83 VAL A O 1
ATOM 580 N N . LEU A 1 84 ? -1.795 -1.044 -5.403 1.00 89.94 84 LEU A N 1
ATOM 581 C CA . LEU A 1 84 ? -0.946 -1.477 -6.506 1.00 89.94 84 LEU A CA 1
ATOM 582 C C . LEU A 1 84 ? -0.791 -0.339 -7.519 1.00 89.94 84 LEU A C 1
ATOM 584 O O . LEU A 1 84 ? -1.758 0.350 -7.834 1.00 89.94 84 LEU A O 1
ATOM 588 N N . ALA A 1 85 ? 0.422 -0.148 -8.036 1.00 86.19 85 ALA A N 1
ATOM 589 C CA . ALA A 1 85 ? 0.716 0.911 -9.008 1.00 86.19 85 ALA A CA 1
ATOM 590 C C . ALA A 1 85 ? 0.072 0.689 -10.390 1.00 86.19 85 ALA A C 1
ATOM 592 O O . ALA A 1 85 ? 0.090 1.579 -11.231 1.00 86.19 85 ALA A O 1
ATOM 593 N N . ASP A 1 86 ? -0.474 -0.500 -10.636 1.00 81.50 86 ASP A N 1
ATOM 594 C CA . ASP A 1 86 ? -1.113 -0.910 -11.885 1.00 81.50 86 ASP A CA 1
ATOM 595 C C . ASP A 1 86 ? -2.650 -0.939 -11.807 1.00 81.50 86 ASP A C 1
ATOM 597 O O . ASP A 1 86 ? -3.288 -1.498 -12.699 1.00 81.50 86 ASP A O 1
ATOM 601 N N . GLY A 1 87 ? -3.243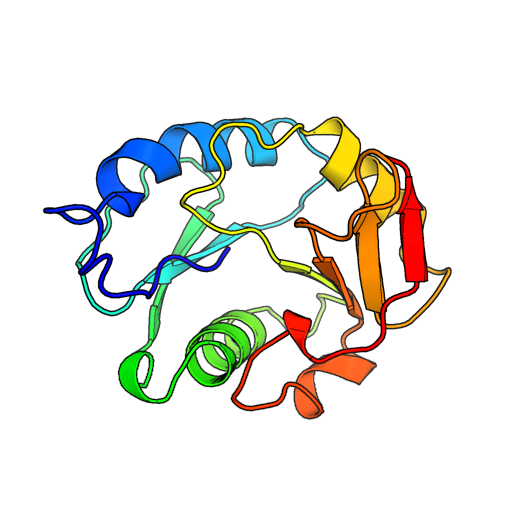 -0.345 -10.763 1.00 82.19 87 GLY A N 1
ATOM 602 C CA . GLY A 1 87 ? -4.689 -0.179 -10.599 1.00 82.19 87 GLY A CA 1
ATOM 603 C C . GLY A 1 87 ? -5.155 1.250 -10.909 1.00 82.19 87 GLY A C 1
ATOM 604 O O . GLY A 1 87 ? -5.509 1.967 -9.975 1.00 82.19 87 GLY A O 1
ATOM 605 N N . PRO A 1 88 ? -5.177 1.698 -12.182 1.00 81.25 88 PRO A N 1
ATOM 606 C CA . PRO A 1 88 ? -5.482 3.088 -12.548 1.00 81.25 88 PRO A CA 1
ATOM 607 C C . PRO A 1 88 ? -6.927 3.503 -12.244 1.00 81.25 88 PRO A C 1
ATOM 609 O O . PRO A 1 88 ? -7.239 4.688 -12.237 1.00 81.25 88 PRO A O 1
ATOM 612 N N . THR A 1 89 ? -7.812 2.540 -11.991 1.00 87.62 89 THR A N 1
ATOM 613 C CA . THR A 1 89 ? -9.215 2.765 -11.626 1.00 87.62 89 THR A CA 1
ATOM 614 C C . THR A 1 89 ? -9.412 2.924 -10.116 1.00 87.62 89 THR A C 1
ATOM 616 O O . THR A 1 89 ? -10.523 2.731 -9.630 1.00 87.62 89 THR A O 1
ATOM 619 N N . LEU A 1 90 ? -8.346 3.211 -9.358 1.00 91.81 90 LEU A N 1
ATOM 620 C CA . LEU A 1 90 ? -8.436 3.488 -7.926 1.00 91.81 90 LEU A CA 1
ATOM 621 C C . LEU A 1 90 ? -9.367 4.685 -7.684 1.00 91.81 90 LEU A C 1
ATOM 623 O O . LEU A 1 90 ? -9.067 5.803 -8.103 1.00 91.81 90 LEU A O 1
ATOM 627 N N . ASP A 1 91 ? -10.473 4.450 -6.980 1.00 94.44 91 ASP A N 1
ATOM 628 C CA . ASP A 1 91 ? -11.362 5.515 -6.516 1.00 94.44 91 ASP A CA 1
ATOM 629 C C . ASP A 1 91 ? -10.829 6.081 -5.183 1.00 94.44 91 ASP A C 1
ATOM 631 O O . ASP A 1 91 ? -10.703 5.323 -4.212 1.00 94.44 91 ASP A O 1
ATOM 635 N N . PRO A 1 92 ? -10.533 7.394 -5.088 1.00 95.44 92 PRO A N 1
ATOM 636 C CA . PRO A 1 92 ? -10.132 8.032 -3.831 1.00 95.44 92 PRO A CA 1
ATOM 637 C C . PRO A 1 92 ? -11.131 7.796 -2.687 1.00 95.44 92 PRO A C 1
ATOM 639 O O . PRO A 1 92 ? -10.733 7.665 -1.535 1.00 95.44 92 PRO A O 1
ATOM 642 N N . ARG A 1 93 ? -12.425 7.646 -2.991 1.00 97.06 93 ARG A N 1
ATOM 643 C CA . ARG A 1 93 ? -13.462 7.383 -1.982 1.00 97.06 93 ARG A CA 1
ATOM 644 C C . ARG A 1 93 ? -13.294 6.019 -1.322 1.00 97.06 93 ARG A C 1
ATOM 646 O O . ARG A 1 93 ? -13.630 5.867 -0.152 1.00 97.06 93 ARG A O 1
ATOM 653 N N . ALA A 1 94 ? -12.774 5.027 -2.046 1.00 96.69 94 ALA A N 1
ATOM 654 C CA . ALA A 1 94 ? -12.469 3.723 -1.464 1.00 96.69 94 ALA A CA 1
ATOM 655 C C . ALA A 1 94 ? -11.319 3.824 -0.457 1.00 96.69 94 ALA A C 1
ATOM 657 O O . ALA A 1 94 ? -11.363 3.178 0.585 1.00 96.69 94 ALA A O 1
ATOM 658 N N . VAL A 1 95 ? -10.320 4.668 -0.737 1.00 96.69 95 VAL A N 1
ATOM 659 C CA . VAL A 1 95 ? -9.235 4.968 0.208 1.00 96.69 95 VAL A CA 1
ATOM 660 C C . VAL A 1 95 ? -9.802 5.575 1.487 1.00 96.69 95 VAL A C 1
ATOM 662 O O . VAL A 1 95 ? -9.559 5.039 2.567 1.00 96.69 95 VAL A O 1
ATOM 665 N N . ASP A 1 96 ? -10.603 6.631 1.354 1.00 97.81 96 ASP A N 1
ATOM 666 C CA . ASP A 1 96 ? -11.174 7.343 2.497 1.00 97.81 96 ASP A CA 1
ATOM 667 C C . ASP A 1 96 ? -12.071 6.436 3.349 1.00 97.81 96 ASP A C 1
ATOM 669 O O . ASP A 1 96 ? -11.917 6.400 4.566 1.00 97.81 96 ASP A O 1
ATOM 673 N N . ARG A 1 97 ? -12.914 5.597 2.729 1.00 97.62 97 ARG A N 1
ATOM 674 C CA . ARG A 1 97 ? -13.747 4.625 3.460 1.00 97.62 97 ARG A CA 1
ATOM 675 C C . ARG A 1 97 ? -12.938 3.647 4.308 1.00 97.62 97 ARG A C 1
ATOM 677 O O . ARG A 1 97 ? -13.371 3.300 5.402 1.00 97.62 97 ARG A O 1
ATOM 684 N N . LEU A 1 98 ? -11.794 3.162 3.816 1.00 97.56 98 LEU A N 1
ATOM 685 C CA . LEU A 1 98 ? -10.936 2.284 4.618 1.00 97.56 98 LEU A CA 1
ATOM 686 C C . LEU A 1 98 ? -10.272 3.049 5.767 1.00 97.56 98 LEU A C 1
ATOM 688 O O . LEU A 1 98 ? -10.143 2.496 6.857 1.00 97.56 98 LEU A O 1
ATOM 692 N N . LEU A 1 99 ? -9.856 4.298 5.537 1.00 96.62 99 LEU A N 1
ATOM 693 C CA . LEU A 1 99 ? -9.258 5.145 6.572 1.00 96.62 99 LEU A CA 1
ATOM 694 C C . LEU A 1 99 ? -10.259 5.456 7.693 1.00 96.62 99 LEU A C 1
ATOM 696 O O . LEU A 1 99 ? -9.914 5.317 8.865 1.00 96.62 99 LEU A O 1
ATOM 700 N N . ASP A 1 100 ? -11.505 5.779 7.345 1.00 97.31 100 ASP A N 1
ATOM 701 C CA . ASP A 1 100 ? -12.576 6.061 8.308 1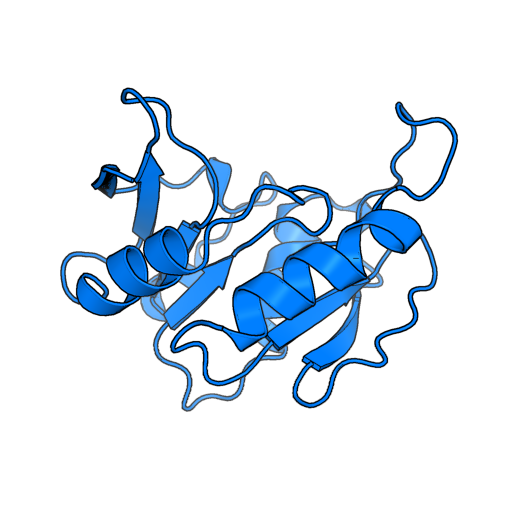.00 97.31 100 ASP A CA 1
ATOM 702 C C . ASP A 1 100 ? -12.908 4.842 9.188 1.00 97.31 100 ASP A C 1
ATOM 704 O O . ASP A 1 100 ? -13.359 4.987 10.324 1.00 97.31 100 ASP A O 1
ATOM 708 N N . ARG A 1 101 ? -12.647 3.631 8.681 1.00 97.50 101 ARG A N 1
ATOM 709 C CA . ARG A 1 101 ? -12.869 2.353 9.372 1.00 97.50 101 ARG A CA 1
ATOM 710 C C . ARG A 1 101 ? -11.613 1.766 10.009 1.00 97.50 101 ARG A C 1
ATOM 712 O O . ARG A 1 101 ? -11.660 0.645 10.497 1.00 97.50 101 ARG A O 1
ATOM 719 N N . ALA A 1 102 ? -10.491 2.488 10.045 1.00 95.62 102 ALA A N 1
ATOM 720 C CA . ALA A 1 102 ? -9.206 1.952 10.508 1.00 95.62 102 ALA A CA 1
ATOM 721 C C . ALA A 1 102 ? -9.240 1.331 11.920 1.00 95.62 102 ALA A C 1
ATOM 723 O O . ALA A 1 102 ? -8.438 0.453 12.227 1.00 95.62 102 ALA A O 1
ATOM 724 N N . ALA A 1 103 ? -10.170 1.767 12.774 1.00 95.00 103 ALA A N 1
ATOM 725 C CA . ALA A 1 103 ? -10.346 1.241 14.125 1.00 95.00 103 ALA A CA 1
ATOM 726 C C . ALA A 1 103 ? -11.072 -0.119 14.193 1.00 95.00 103 ALA A C 1
ATOM 728 O O . ALA A 1 103 ? -11.058 -0.744 15.254 1.00 95.00 103 ALA A O 1
ATOM 729 N N . ASP A 1 104 ? -11.685 -0.579 13.099 1.00 95.25 104 ASP A N 1
ATOM 730 C CA . ASP A 1 104 ? -12.522 -1.785 13.080 1.00 95.25 104 ASP A CA 1
ATOM 731 C C . ASP A 1 104 ? -11.689 -3.072 13.173 1.00 95.25 104 ASP A C 1
ATOM 733 O O . ASP A 1 104 ? -12.141 -4.077 13.721 1.00 95.25 104 ASP A O 1
ATOM 737 N N . GLY A 1 105 ? -10.429 -3.042 12.725 1.00 95.12 105 GLY A N 1
ATOM 738 C CA . GLY A 1 105 ? -9.554 -4.200 12.829 1.00 95.12 105 GLY A CA 1
ATOM 739 C C . GLY A 1 105 ? -8.135 -3.982 12.305 1.00 95.12 105 GLY A C 1
ATOM 740 O O . GLY A 1 105 ? -7.833 -2.978 11.663 1.00 95.12 105 GLY A O 1
ATOM 741 N N . PRO A 1 106 ? -7.230 -4.948 12.554 1.00 96.06 106 PRO A N 1
ATOM 742 C CA . PRO A 1 106 ? -5.827 -4.832 12.165 1.00 96.06 106 PRO A CA 1
ATOM 743 C C . PRO A 1 106 ? -5.596 -4.970 10.653 1.00 96.06 106 PRO A C 1
ATOM 745 O O . PRO A 1 106 ? -4.546 -4.554 10.162 1.00 96.06 106 PRO A O 1
ATOM 748 N N . VAL A 1 107 ? -6.543 -5.571 9.925 1.00 97.19 107 VAL A N 1
ATOM 749 C CA . VAL A 1 107 ? -6.486 -5.772 8.474 1.00 97.19 107 VAL A CA 1
ATOM 750 C C . VAL A 1 107 ? -7.870 -5.535 7.875 1.00 97.19 107 VAL A C 1
ATOM 752 O O . VAL A 1 107 ? -8.802 -6.295 8.138 1.00 97.19 107 VAL A O 1
ATOM 755 N N . LEU A 1 108 ? -7.978 -4.526 7.012 1.00 97.44 108 LEU A N 1
ATOM 756 C CA . LEU A 1 108 ? -9.187 -4.222 6.242 1.00 97.44 108 LEU A CA 1
ATOM 757 C C . LEU A 1 108 ? -8.871 -4.297 4.753 1.00 97.44 108 LEU A C 1
ATOM 759 O O . LEU A 1 108 ? -7.778 -3.928 4.326 1.00 97.44 108 LEU A O 1
ATOM 763 N N . ALA A 1 109 ? -9.814 -4.748 3.938 1.00 96.69 109 ALA A N 1
ATOM 764 C CA . ALA A 1 109 ? -9.662 -4.746 2.490 1.00 96.69 109 ALA A CA 1
ATOM 765 C C . ALA A 1 109 ? -10.916 -4.206 1.816 1.00 96.69 109 ALA A C 1
ATOM 767 O O . ALA A 1 109 ? -12.031 -4.542 2.210 1.00 96.69 109 ALA A O 1
ATOM 768 N N . ALA A 1 110 ? -10.731 -3.409 0.767 1.00 96.12 110 ALA A N 1
ATOM 769 C CA . ALA A 1 110 ? -11.834 -3.030 -0.095 1.00 96.12 110 ALA A CA 1
ATOM 770 C C . ALA A 1 110 ? -12.449 -4.284 -0.726 1.00 96.12 110 ALA A C 1
ATOM 772 O O . ALA A 1 110 ? -11.739 -5.214 -1.125 1.00 96.12 110 ALA A O 1
ATOM 773 N N . SER A 1 111 ? -13.767 -4.299 -0.851 1.00 96.00 111 SER A N 1
ATOM 774 C CA . SER A 1 111 ? -14.487 -5.269 -1.663 1.00 96.00 111 SER A CA 1
ATOM 775 C C . SER A 1 111 ? -15.384 -4.552 -2.651 1.00 96.00 111 SER A C 1
ATOM 777 O O . SER A 1 111 ? -16.043 -3.592 -2.278 1.00 96.00 111 SER A O 1
ATOM 779 N N . TYR A 1 112 ? -15.433 -5.060 -3.876 1.00 94.06 112 TYR A N 1
ATOM 780 C CA . TYR A 1 112 ? -16.325 -4.580 -4.928 1.00 94.06 112 TYR A CA 1
ATOM 781 C C . TYR A 1 112 ? -17.180 -5.763 -5.362 1.00 94.06 112 TYR A C 1
ATOM 783 O O . TYR A 1 112 ? -16.629 -6.818 -5.689 1.00 94.06 112 TYR A O 1
ATOM 791 N N . ASP A 1 113 ? -18.502 -5.632 -5.282 1.00 93.88 113 ASP A N 1
ATOM 792 C CA . ASP A 1 113 ? -19.445 -6.738 -5.508 1.00 93.88 113 ASP A CA 1
ATOM 793 C C . ASP A 1 113 ? -19.104 -7.992 -4.670 1.00 93.88 113 ASP A C 1
ATOM 795 O O . ASP A 1 113 ? -19.155 -9.132 -5.137 1.00 93.88 113 ASP A O 1
ATOM 799 N N . GLY A 1 114 ? -18.675 -7.781 -3.418 1.00 93.06 114 GLY A N 1
ATOM 800 C CA . GLY A 1 114 ? -18.249 -8.844 -2.497 1.00 93.06 114 GLY A CA 1
ATOM 801 C C . GLY A 1 114 ? -16.885 -9.473 -2.814 1.00 93.06 114 GLY A C 1
ATOM 802 O O . GLY A 1 114 ? -16.418 -10.345 -2.079 1.00 93.06 114 GLY A O 1
ATOM 803 N N . VAL A 1 115 ? -16.204 -9.029 -3.872 1.00 93.19 115 VAL A N 1
ATOM 804 C CA . VAL A 1 115 ? -14.877 -9.518 -4.249 1.00 93.19 115 VAL A CA 1
ATOM 805 C C . VAL A 1 115 ? -13.805 -8.632 -3.630 1.00 93.19 115 VAL A C 1
ATOM 807 O O . VAL A 1 115 ? -13.665 -7.458 -3.971 1.00 93.19 115 VAL A O 1
ATOM 810 N N . ARG A 1 116 ? -13.000 -9.214 -2.738 1.00 93.38 116 ARG A N 1
ATOM 811 C CA . ARG A 1 116 ? -11.843 -8.546 -2.130 1.00 93.38 116 ARG A CA 1
ATOM 812 C C . ARG A 1 116 ? -10.868 -8.033 -3.193 1.00 93.38 116 ARG A C 1
ATOM 814 O O . ARG A 1 116 ? -10.426 -8.789 -4.060 1.00 93.38 116 ARG A O 1
ATOM 821 N N . SER A 1 117 ? -10.437 -6.788 -3.040 1.00 92.00 117 SER A N 1
ATOM 822 C CA . SER A 1 117 ? -9.446 -6.128 -3.884 1.00 92.00 117 SER A CA 1
ATOM 823 C C . SER A 1 117 ? -8.610 -5.124 -3.075 1.00 92.00 117 SER A C 1
ATOM 825 O O . SER A 1 117 ? -8.643 -5.110 -1.846 1.00 92.00 117 SER A O 1
ATOM 827 N N . HIS A 1 118 ? -7.804 -4.321 -3.769 1.00 91.81 118 HIS A N 1
ATOM 828 C CA . HIS A 1 118 ? -7.118 -3.168 -3.190 1.00 91.81 118 HIS A CA 1
ATOM 829 C C . HIS A 1 118 ? -8.038 -1.931 -3.201 1.00 91.81 118 HIS A C 1
ATOM 831 O O . HIS A 1 118 ? -8.891 -1.821 -4.088 1.00 91.81 118 HIS A O 1
ATOM 837 N N . PRO A 1 119 ? -7.849 -0.975 -2.274 1.00 94.62 119 PRO A N 1
ATOM 838 C CA . PRO A 1 119 ? -6.802 -0.930 -1.246 1.00 94.62 119 PRO A CA 1
ATOM 839 C C . PRO A 1 119 ? -6.953 -1.960 -0.112 1.00 94.62 119 PRO A C 1
ATOM 841 O O . PRO A 1 119 ? -8.041 -2.462 0.151 1.00 94.62 119 PRO A O 1
ATOM 844 N N . VAL A 1 120 ? -5.840 -2.258 0.565 1.00 95.44 120 VAL A N 1
ATOM 845 C CA . VAL A 1 120 ? -5.798 -3.047 1.811 1.00 95.44 120 VAL A CA 1
ATOM 846 C C . VAL A 1 120 ? -5.163 -2.190 2.902 1.00 95.44 120 VAL A C 1
ATOM 848 O O . VAL A 1 120 ? -4.050 -1.714 2.712 1.00 95.44 120 VAL A O 1
ATOM 851 N N . LEU A 1 121 ? -5.833 -1.989 4.031 1.00 96.81 121 LEU A N 1
ATOM 852 C CA . LEU A 1 121 ? -5.290 -1.295 5.196 1.00 96.81 121 LEU A CA 1
ATOM 853 C C . LEU A 1 121 ? -4.665 -2.305 6.165 1.00 96.81 121 LEU A C 1
ATOM 855 O O . LEU A 1 121 ? -5.289 -3.312 6.491 1.00 96.81 121 LEU A O 1
ATOM 859 N N . LEU A 1 122 ? -3.458 -2.015 6.647 1.00 97.56 122 LEU A N 1
ATOM 860 C CA . LEU A 1 122 ? -2.760 -2.780 7.679 1.00 97.56 122 LEU A CA 1
ATOM 861 C C . LEU A 1 122 ? -2.415 -1.881 8.866 1.00 97.56 122 LEU A C 1
ATOM 863 O O . LEU A 1 122 ? -1.621 -0.946 8.725 1.00 97.56 122 LEU A O 1
ATOM 867 N N . ALA A 1 123 ? -2.931 -2.207 10.046 1.00 97.38 123 ALA A N 1
ATOM 868 C CA . ALA A 1 123 ? -2.460 -1.626 11.296 1.00 97.38 123 ALA A CA 1
ATOM 869 C C . ALA A 1 123 ? -1.006 -2.038 11.567 1.00 97.38 123 ALA A C 1
ATOM 871 O O . ALA A 1 123 ? -0.577 -3.137 11.203 1.00 97.38 123 ALA A O 1
ATOM 872 N N . ARG A 1 124 ? -0.249 -1.181 12.258 1.00 96.69 124 ARG A N 1
ATOM 873 C CA . ARG A 1 124 ? 1.161 -1.421 12.610 1.00 96.69 124 ARG A CA 1
ATOM 874 C C . ARG A 1 124 ? 1.391 -2.758 13.312 1.00 96.69 124 ARG A C 1
ATOM 876 O O . ARG A 1 124 ? 2.395 -3.419 13.058 1.00 96.69 124 ARG A O 1
ATOM 883 N N . SER A 1 125 ? 0.448 -3.183 14.151 1.00 96.12 125 SER A N 1
ATOM 884 C CA . SER A 1 125 ? 0.491 -4.476 14.845 1.00 96.12 125 SER A CA 1
ATOM 885 C C . SER A 1 125 ? 0.548 -5.682 13.896 1.00 96.12 125 SER A C 1
ATOM 887 O O . SER A 1 125 ? 1.073 -6.722 14.282 1.00 96.12 125 SER A O 1
ATOM 889 N N . ALA A 1 126 ? 0.070 -5.548 12.654 1.00 95.94 126 ALA A N 1
ATOM 890 C CA . ALA A 1 126 ? 0.087 -6.606 11.644 1.00 95.94 126 ALA A CA 1
ATOM 891 C C . ALA A 1 126 ? 1.358 -6.615 10.774 1.00 95.94 126 ALA A C 1
ATOM 893 O O . ALA A 1 126 ? 1.607 -7.588 10.064 1.00 95.94 126 ALA A O 1
ATOM 894 N N . TRP A 1 127 ? 2.186 -5.564 10.802 1.00 96.12 127 TRP A N 1
ATOM 895 C CA . TRP A 1 127 ? 3.298 -5.409 9.850 1.00 96.12 127 TRP A CA 1
ATOM 896 C C . TRP A 1 127 ? 4.356 -6.510 9.973 1.00 96.12 127 TRP A C 1
ATOM 898 O O . TRP A 1 127 ? 4.856 -7.004 8.964 1.00 96.12 127 TRP A O 1
ATOM 908 N N . ALA A 1 128 ? 4.666 -6.937 11.200 1.00 94.50 128 ALA A N 1
ATOM 909 C CA . ALA A 1 128 ? 5.630 -8.011 11.452 1.00 94.50 128 ALA A CA 1
ATOM 910 C C . ALA A 1 128 ? 5.140 -9.388 10.969 1.00 94.50 128 ALA A C 1
ATOM 912 O O . ALA A 1 128 ? 5.951 -10.285 10.758 1.00 94.50 128 ALA A O 1
ATOM 913 N N . ALA A 1 129 ? 3.829 -9.550 10.776 1.00 95.06 129 ALA A N 1
ATOM 914 C CA . ALA A 1 129 ? 3.208 -10.795 10.341 1.00 95.06 129 ALA A CA 1
ATOM 915 C C . ALA A 1 129 ? 3.052 -10.894 8.813 1.00 95.06 129 ALA A C 1
ATOM 917 O O . ALA A 1 129 ? 2.441 -11.846 8.336 1.00 95.06 129 ALA A O 1
ATOM 918 N N . VAL A 1 130 ? 3.564 -9.926 8.038 1.00 94.81 130 VAL A N 1
ATOM 919 C CA . VAL A 1 130 ? 3.458 -9.938 6.570 1.00 94.81 130 VAL A CA 1
ATOM 920 C C . VAL A 1 130 ? 4.178 -11.166 5.998 1.00 94.81 130 VAL A C 1
ATOM 922 O O . VAL A 1 130 ? 5.414 -11.229 6.072 1.00 94.81 130 VAL A O 1
ATOM 925 N N . PRO A 1 131 ? 3.444 -12.106 5.375 1.00 91.44 131 PRO A N 1
ATOM 926 C CA . PRO A 1 131 ? 4.029 -13.323 4.831 1.00 91.44 131 PRO A CA 1
ATOM 927 C C . PRO A 1 131 ? 4.691 -13.052 3.477 1.00 91.44 131 PRO A C 1
ATOM 929 O O . PRO A 1 131 ? 4.547 -11.969 2.897 1.00 91.44 131 PRO A O 1
ATOM 932 N N . ASP A 1 132 ? 5.420 -14.033 2.953 1.00 89.25 132 ASP A N 1
ATOM 933 C CA . ASP A 1 132 ? 6.176 -13.895 1.702 1.00 89.25 132 ASP A CA 1
ATOM 934 C C . ASP A 1 132 ? 5.271 -13.746 0.471 1.00 89.25 132 ASP A C 1
ATOM 936 O O . ASP A 1 132 ? 5.602 -13.019 -0.471 1.00 89.25 132 ASP A O 1
ATOM 940 N N . GLU A 1 133 ? 4.065 -14.311 0.516 1.00 86.62 133 GLU A N 1
ATOM 941 C CA . GLU A 1 133 ? 3.024 -14.134 -0.498 1.00 86.62 133 GLU A CA 1
ATOM 942 C C . GLU A 1 133 ? 2.420 -12.713 -0.495 1.00 86.62 133 GLU A C 1
ATOM 944 O O . GLU A 1 133 ? 1.725 -12.324 -1.439 1.00 86.62 133 GLU A O 1
ATOM 949 N N . GLY A 1 134 ? 2.705 -11.911 0.538 1.00 87.38 134 GLY A N 1
ATOM 950 C CA . GLY A 1 134 ? 2.257 -10.529 0.698 1.00 87.38 134 GLY A CA 1
ATOM 951 C C . GLY A 1 134 ? 0.882 -10.374 1.355 1.00 87.38 134 GLY A C 1
ATOM 952 O O . GLY A 1 134 ? 0.265 -11.322 1.833 1.00 87.38 134 GLY A O 1
ATOM 953 N N . GLY A 1 135 ? 0.371 -9.138 1.373 1.00 79.38 135 GLY A N 1
ATOM 954 C CA . GLY A 1 135 ? -0.821 -8.769 2.153 1.00 79.38 135 GLY A CA 1
ATOM 955 C C . GLY A 1 135 ? -2.126 -9.468 1.745 1.00 79.38 135 GLY A C 1
ATOM 956 O O . GLY A 1 135 ? -3.077 -9.496 2.524 1.00 79.38 135 GLY A O 1
ATOM 957 N N . ARG A 1 136 ? -2.183 -10.082 0.554 1.00 80.31 136 ARG A N 1
ATOM 958 C CA . ARG A 1 136 ? -3.343 -10.876 0.112 1.00 80.31 136 ARG A CA 1
ATOM 959 C C . ARG A 1 136 ? -3.556 -12.128 0.969 1.00 80.31 136 ARG A C 1
ATOM 961 O O . ARG A 1 136 ? -4.683 -12.600 1.050 1.00 80.31 136 ARG A O 1
ATOM 968 N N . ALA A 1 137 ? -2.509 -12.644 1.608 1.00 85.00 137 ALA A N 1
ATOM 969 C CA . ALA A 1 137 ? -2.599 -13.827 2.456 1.00 85.00 137 ALA A CA 1
ATOM 970 C C . ALA A 1 137 ? -3.220 -13.551 3.837 1.00 85.00 137 ALA A C 1
ATOM 972 O O . ALA A 1 137 ? -3.647 -14.492 4.495 1.00 85.00 137 ALA A O 1
ATOM 973 N N . PHE A 1 138 ? -3.327 -12.288 4.268 1.00 88.00 138 PHE A N 1
ATOM 974 C CA . PHE A 1 138 ? -4.084 -11.970 5.478 1.00 88.00 138 PHE A CA 1
ATOM 975 C C . PHE A 1 138 ? -5.576 -12.235 5.280 1.00 88.00 138 PHE A C 1
ATOM 977 O O . PHE A 1 138 ? -6.134 -11.869 4.239 1.00 88.00 138 PHE A O 1
ATOM 984 N N . GLU A 1 139 ? -6.227 -12.785 6.304 1.00 91.62 139 GLU A N 1
ATOM 985 C CA . GLU A 1 139 ? -7.666 -12.608 6.484 1.00 91.62 139 GLU A CA 1
ATOM 986 C C . GLU A 1 139 ? -7.940 -11.127 6.753 1.00 91.62 139 GLU A C 1
ATOM 988 O O . GLU A 1 139 ? -7.220 -10.479 7.513 1.00 91.62 139 GLU A O 1
ATOM 993 N N . ALA A 1 140 ? -8.934 -10.577 6.064 1.00 93.88 140 ALA A N 1
ATOM 994 C CA . ALA A 1 140 ? -9.247 -9.158 6.103 1.00 93.88 140 ALA A CA 1
ATOM 995 C C . ALA A 1 140 ? -10.743 -8.983 6.319 1.00 93.88 140 ALA A C 1
ATOM 997 O O . ALA A 1 140 ? -11.543 -9.664 5.672 1.00 93.88 140 ALA A O 1
ATOM 998 N N . GLU A 1 141 ? -11.109 -8.034 7.171 1.00 96.44 141 GLU A N 1
ATOM 999 C CA . GLU A 1 141 ? -12.479 -7.550 7.202 1.00 96.44 141 GLU A CA 1
ATOM 1000 C C . GLU A 1 141 ? -12.756 -6.742 5.927 1.00 96.44 141 GLU A C 1
ATOM 1002 O O . GLU A 1 141 ? -11.943 -5.918 5.495 1.00 96.44 141 GLU A O 1
ATOM 1007 N N . LEU A 1 142 ? -13.886 -7.028 5.279 1.00 96.75 142 LEU A N 1
ATOM 1008 C CA . LEU A 1 142 ? -14.235 -6.405 4.009 1.00 96.75 142 LEU A CA 1
ATOM 1009 C C . LEU A 1 142 ? -14.960 -5.076 4.229 1.00 96.75 142 LEU A C 1
ATOM 1011 O O . LEU A 1 142 ? -15.886 -4.963 5.036 1.00 96.75 142 LEU A O 1
ATOM 1015 N N . VAL A 1 143 ? -14.538 -4.070 3.470 1.00 97.19 143 VAL A N 1
ATOM 1016 C CA . VAL A 1 143 ? -15.169 -2.756 3.390 1.00 97.19 143 VAL A CA 1
ATOM 1017 C C . VAL A 1 143 ? -15.790 -2.618 2.008 1.00 97.19 143 VAL A C 1
ATOM 1019 O O . VAL A 1 143 ? -15.069 -2.530 1.013 1.00 97.19 143 VAL A O 1
ATOM 1022 N N . ASP A 1 144 ? -17.119 -2.594 1.954 1.00 96.62 144 ASP A N 1
ATOM 1023 C CA . ASP A 1 144 ? -17.858 -2.449 0.699 1.00 96.62 144 ASP A CA 1
ATOM 1024 C C . ASP A 1 144 ? -17.560 -1.095 0.041 1.00 96.62 144 ASP A C 1
ATOM 1026 O O . ASP A 1 144 ? -17.574 -0.051 0.710 1.00 96.62 144 ASP A O 1
ATOM 1030 N N . CYS A 1 145 ? -17.200 -1.128 -1.244 1.00 93.06 145 CYS A N 1
ATOM 1031 C CA . CYS A 1 145 ? -16.624 0.000 -1.967 1.00 93.06 145 CYS A CA 1
ATOM 1032 C C . CYS A 1 145 ? -17.244 0.238 -3.344 1.00 93.06 145 CYS A C 1
ATOM 1034 O O . CYS A 1 145 ? -17.535 -0.741 -4.057 1.00 93.06 145 CYS A O 1
#